Protein AF-A0A9E5NNB4-F1 (afdb_monomer)

Sequence (60 aa):
MAILIDESTEVLVQGITGREAQIRVRLMKEYGTKVVAGVTPGRGGRTVEGVPVYNTVMEA

Solvent-accessible surface area (backbone atoms only — not comparable to full-atom values): 3557 Å² total; per-residue (Å²): 137,72,91,89,66,56,80,83,45,76,39,71,38,79,50,35,85,39,76,69,39,47,57,48,51,49,52,40,46,77,73,54,48,42,63,65,27,24,23,32,72,92,48,44,85,41,68,57,97,85,24,47,24,19,49,40,76,91,80,85

Structure (mmCIF, N/CA/C/O backbone):
data_AF-A0A9E5NNB4-F1
#
_entry.id   AF-A0A9E5NNB4-F1
#
loop_
_atom_site.group_PDB
_atom_site.id
_atom_site.type_symbol
_atom_site.label_atom_id
_atom_site.label_alt_id
_atom_site.label_comp_id
_atom_site.label_asym_id
_atom_site.label_entity_id
_atom_site.label_seq_id
_atom_site.pdbx_PDB_ins_code
_atom_site.Cartn_x
_atom_site.Cartn_y
_atom_site.Cartn_z
_atom_site.occupancy
_atom_site.B_iso_or_equiv
_atom_site.auth_seq_id
_atom_site.auth_comp_id
_atom_site.auth_asym_id
_atom_site.auth_atom_id
_atom_site.pdbx_PDB_model_num
ATOM 1 N N . MET A 1 1 ? -12.836 4.602 19.999 1.00 67.94 1 MET A N 1
ATOM 2 C CA . MET A 1 1 ? -13.574 5.365 18.973 1.00 67.94 1 MET A CA 1
ATOM 3 C C . MET A 1 1 ? -12.546 5.939 18.015 1.00 67.94 1 MET A C 1
ATOM 5 O O . MET A 1 1 ? -11.778 6.801 18.427 1.00 67.94 1 MET A O 1
ATOM 9 N N . ALA A 1 2 ? -12.464 5.400 16.803 1.00 90.06 2 ALA A N 1
ATOM 10 C CA . ALA A 1 2 ? -11.661 5.976 15.729 1.00 90.06 2 ALA A CA 1
ATOM 11 C C . ALA A 1 2 ? -12.442 7.103 15.027 1.00 90.06 2 ALA A C 1
ATOM 13 O O . ALA A 1 2 ? -13.667 7.134 15.113 1.00 90.06 2 ALA A O 1
ATOM 14 N N . ILE A 1 3 ? -11.744 8.034 14.364 1.00 96.06 3 ILE A N 1
ATOM 15 C CA . ILE A 1 3 ? -12.374 9.127 13.594 1.00 96.06 3 ILE A CA 1
ATOM 16 C C . ILE A 1 3 ? -12.297 8.858 12.085 1.00 96.06 3 ILE A C 1
ATOM 18 O O . ILE A 1 3 ? -13.293 9.022 11.393 1.00 96.06 3 ILE A O 1
ATOM 22 N N . LEU A 1 4 ? -11.124 8.462 11.576 1.00 96.25 4 LEU A N 1
ATOM 23 C CA . LEU A 1 4 ? -10.883 8.295 10.134 1.00 96.25 4 LEU A CA 1
ATOM 24 C C . LEU A 1 4 ? -10.562 6.856 9.730 1.00 96.25 4 LEU A C 1
ATOM 26 O O . LEU A 1 4 ? -11.034 6.407 8.693 1.00 96.25 4 LEU A O 1
ATOM 30 N N . ILE A 1 5 ? -9.739 6.162 10.518 1.00 97.06 5 ILE A N 1
ATOM 31 C CA . ILE A 1 5 ? -9.256 4.812 10.219 1.00 97.06 5 ILE A CA 1
ATOM 32 C C . ILE A 1 5 ? -9.216 3.973 11.491 1.00 97.06 5 ILE A C 1
ATOM 34 O O . ILE A 1 5 ? -8.969 4.499 12.580 1.00 97.06 5 ILE A O 1
ATOM 38 N N . ASP A 1 6 ? -9.423 2.678 11.327 1.00 96.56 6 ASP A N 1
ATOM 39 C CA . ASP A 1 6 ? -9.431 1.664 12.377 1.00 96.56 6 ASP A CA 1
ATOM 40 C C . ASP A 1 6 ? -8.753 0.367 11.892 1.00 96.56 6 ASP A C 1
ATOM 42 O O . ASP A 1 6 ? -8.180 0.315 10.801 1.00 96.56 6 ASP A O 1
ATOM 46 N N . GLU A 1 7 ? -8.799 -0.688 12.702 1.00 95.69 7 GLU A N 1
ATOM 47 C CA . GLU A 1 7 ? -8.202 -1.993 12.401 1.00 95.69 7 GLU A CA 1
ATOM 48 C C . GLU A 1 7 ? -8.795 -2.700 11.169 1.00 95.69 7 GLU A C 1
ATOM 50 O O . GLU A 1 7 ? -8.169 -3.608 10.618 1.00 95.69 7 GLU A O 1
ATOM 55 N N . SER A 1 8 ? -9.988 -2.298 10.719 1.00 96.12 8 SER A N 1
ATOM 56 C CA . SER A 1 8 ? -10.637 -2.852 9.528 1.00 96.12 8 SER A CA 1
ATOM 57 C C . SER A 1 8 ? -10.223 -2.137 8.239 1.00 96.12 8 SER A C 1
ATOM 59 O O . SER A 1 8 ? -10.435 -2.669 7.146 1.00 96.12 8 SER A O 1
ATOM 61 N N . THR A 1 9 ? -9.603 -0.959 8.360 1.00 98.06 9 THR A N 1
ATOM 62 C CA . THR A 1 9 ? -9.246 -0.103 7.227 1.00 98.06 9 THR A CA 1
ATOM 63 C C . THR A 1 9 ? -8.174 -0.747 6.353 1.00 98.06 9 THR A C 1
ATOM 65 O O . THR A 1 9 ? -7.069 -1.055 6.802 1.00 98.06 9 THR A O 1
ATOM 68 N N . GLU A 1 10 ? -8.487 -0.895 5.070 1.00 98.06 10 GLU A N 1
ATOM 69 C CA . GLU A 1 10 ? -7.568 -1.422 4.067 1.00 98.06 10 GLU A CA 1
ATOM 70 C C . GLU A 1 10 ? -6.677 -0.315 3.507 1.00 98.06 10 GLU A C 1
ATOM 72 O O . GLU A 1 10 ? -7.146 0.744 3.089 1.00 98.06 10 GLU A O 1
ATOM 77 N N . VAL A 1 11 ? -5.367 -0.565 3.502 1.00 98.25 11 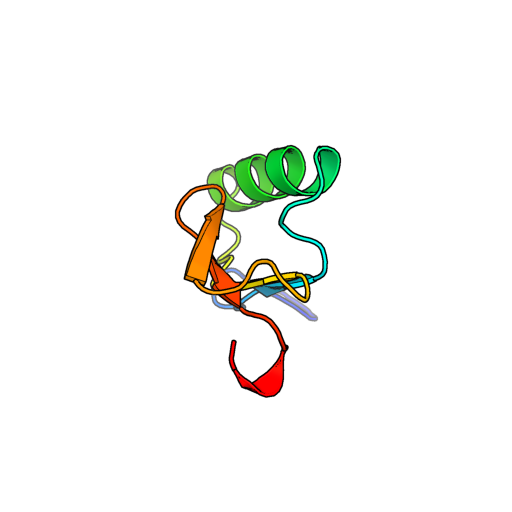VAL A N 1
ATOM 78 C CA . VAL A 1 11 ? -4.360 0.409 3.074 1.00 98.25 11 VAL A CA 1
ATOM 79 C C . VAL A 1 11 ? -3.635 -0.090 1.831 1.00 98.25 11 VAL A C 1
ATOM 81 O O . VAL A 1 11 ? -3.077 -1.189 1.810 1.00 98.25 11 VAL A O 1
ATOM 84 N N . LEU A 1 12 ? -3.587 0.765 0.811 1.00 98.19 12 LEU A N 1
ATOM 85 C CA . LEU A 1 12 ? -2.732 0.612 -0.361 1.00 98.19 12 LEU A CA 1
ATOM 86 C C . LEU A 1 12 ? -1.530 1.556 -0.256 1.00 98.19 12 LEU A C 1
ATOM 88 O O . LEU A 1 12 ? -1.677 2.720 0.114 1.00 98.19 12 LEU A O 1
ATOM 92 N N . VAL A 1 13 ? -0.338 1.080 -0.626 1.00 98.31 13 VAL A N 1
ATOM 93 C CA . VAL A 1 13 ? 0.894 1.890 -0.601 1.00 98.31 13 VAL A CA 1
ATOM 94 C C . VAL A 1 13 ? 1.394 2.183 -2.016 1.00 98.31 13 VAL A C 1
ATOM 96 O O . VAL A 1 13 ? 1.855 1.296 -2.736 1.00 98.31 13 VAL A O 1
ATOM 99 N N . GLN A 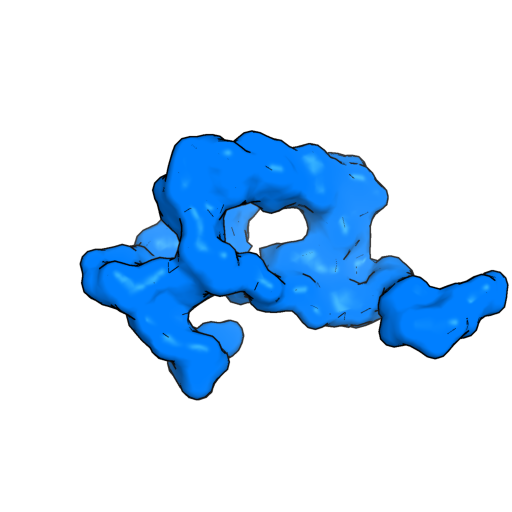1 14 ? 1.368 3.453 -2.418 1.00 98.25 14 GLN A N 1
ATOM 100 C CA . GLN A 1 14 ? 2.007 3.904 -3.657 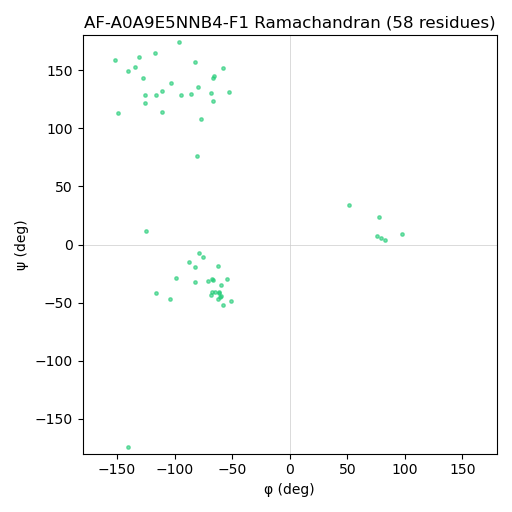1.00 98.25 14 GLN A CA 1
ATOM 101 C C . GLN A 1 14 ? 3.520 4.075 -3.449 1.00 98.25 14 GLN A C 1
ATOM 103 O O . GLN A 1 14 ? 3.965 4.628 -2.447 1.00 98.25 14 GLN A O 1
ATOM 108 N N . GLY A 1 15 ? 4.327 3.592 -4.396 1.00 97.75 15 GLY A N 1
ATOM 109 C CA . GLY A 1 15 ? 5.789 3.571 -4.279 1.00 97.75 15 GL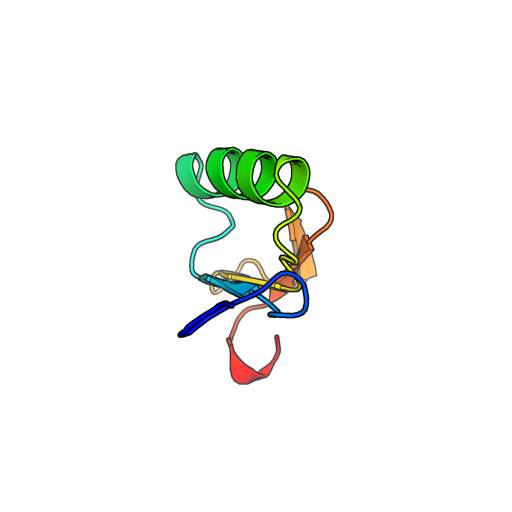Y A CA 1
ATOM 110 C C . GLY A 1 15 ? 6.328 2.456 -3.376 1.00 97.75 15 GLY A C 1
ATOM 111 O O . GLY A 1 15 ? 7.444 2.568 -2.866 1.00 97.75 15 GLY A O 1
ATOM 112 N N . ILE A 1 16 ? 5.560 1.375 -3.184 1.00 98.12 16 ILE A N 1
ATOM 113 C CA . ILE A 1 16 ? 5.868 0.286 -2.242 1.00 98.12 16 ILE A CA 1
ATOM 114 C C . ILE A 1 16 ? 7.251 -0.354 -2.444 1.00 98.12 16 ILE A C 1
ATOM 116 O O . ILE A 1 16 ? 7.864 -0.828 -1.490 1.00 98.12 16 ILE A O 1
ATOM 120 N N . THR A 1 17 ? 7.780 -0.363 -3.672 1.00 97.69 17 THR A N 1
ATOM 121 C CA . THR A 1 17 ? 9.077 -0.994 -3.947 1.00 97.69 17 THR A CA 1
ATOM 122 C C . THR A 1 17 ? 10.274 -0.140 -3.527 1.00 97.69 17 THR A C 1
ATOM 124 O O . THR A 1 17 ? 11.404 -0.617 -3.621 1.00 97.69 17 THR A O 1
ATOM 127 N N . GLY A 1 18 ? 10.069 1.113 -3.105 1.00 97.38 18 GLY A N 1
ATOM 128 C CA . GLY A 1 18 ? 11.142 1.986 -2.626 1.00 97.38 18 GLY A CA 1
ATOM 129 C C . GLY A 1 18 ? 11.762 1.476 -1.323 1.00 97.38 18 GLY A C 1
ATOM 130 O O . GLY A 1 18 ? 11.058 0.948 -0.470 1.00 97.38 18 GLY A O 1
ATOM 131 N N . ARG A 1 19 ? 13.075 1.660 -1.138 1.00 95.88 19 ARG A N 1
ATOM 132 C CA . ARG A 1 19 ? 13.818 1.135 0.028 1.00 95.88 19 ARG A CA 1
ATOM 133 C C . ARG A 1 19 ? 13.161 1.488 1.368 1.00 95.88 19 ARG A C 1
ATOM 135 O O . ARG A 1 19 ? 12.934 0.613 2.194 1.00 95.88 19 ARG A O 1
ATOM 142 N N . GLU A 1 20 ? 12.809 2.758 1.550 1.00 96.62 20 GLU A N 1
ATOM 143 C CA . GLU A 1 20 ? 12.159 3.241 2.776 1.00 96.62 20 GLU A CA 1
ATOM 144 C C . GLU A 1 20 ? 10.712 2.741 2.905 1.00 96.62 20 GLU A C 1
ATOM 146 O O . GLU A 1 20 ? 10.230 2.507 4.012 1.00 96.62 20 GLU A O 1
ATOM 151 N N . ALA A 1 21 ? 10.016 2.545 1.780 1.00 96.94 21 ALA A N 1
ATOM 152 C CA . ALA A 1 21 ? 8.649 2.037 1.776 1.00 96.94 21 ALA A CA 1
ATOM 153 C C . ALA A 1 21 ? 8.597 0.582 2.258 1.00 96.94 21 ALA A C 1
ATOM 155 O O . ALA A 1 21 ? 7.743 0.262 3.075 1.00 96.94 21 ALA A O 1
ATOM 156 N N . GLN A 1 22 ? 9.543 -0.267 1.843 1.00 96.06 22 GLN A N 1
ATOM 157 C CA . GLN A 1 22 ? 9.609 -1.664 2.295 1.00 96.06 22 GLN A CA 1
ATOM 158 C C . GLN A 1 22 ? 9.765 -1.763 3.820 1.00 96.06 22 GLN A C 1
ATOM 160 O O . GLN A 1 22 ? 9.045 -2.521 4.467 1.00 96.06 22 GLN A O 1
ATOM 165 N N . ILE A 1 23 ? 10.645 -0.939 4.404 1.00 97.12 23 ILE A N 1
ATOM 166 C CA . ILE A 1 23 ? 10.856 -0.887 5.860 1.00 97.12 23 ILE A CA 1
ATOM 167 C C . ILE A 1 23 ? 9.571 -0.443 6.574 1.00 97.12 23 ILE A C 1
ATOM 169 O O . ILE A 1 23 ? 9.145 -1.080 7.534 1.00 97.12 23 ILE A O 1
ATOM 173 N N . ARG A 1 24 ? 8.916 0.620 6.091 1.00 97.69 24 ARG A N 1
ATOM 174 C CA . ARG A 1 24 ? 7.668 1.125 6.691 1.00 97.69 24 ARG A CA 1
ATOM 175 C C . ARG A 1 24 ? 6.521 0.130 6.565 1.00 97.69 24 ARG A C 1
ATOM 177 O O . ARG A 1 24 ? 5.796 -0.053 7.531 1.00 97.69 24 ARG A O 1
ATOM 184 N N . VAL A 1 25 ? 6.376 -0.538 5.421 1.00 97.75 25 VAL A N 1
ATOM 185 C CA . VAL A 1 25 ? 5.336 -1.556 5.206 1.00 97.75 25 VAL A CA 1
ATOM 186 C C . VAL A 1 25 ? 5.502 -2.720 6.168 1.00 97.75 25 VAL A C 1
ATOM 188 O O . VAL A 1 25 ? 4.509 -3.162 6.741 1.00 97.75 25 VAL A O 1
ATOM 191 N N . ARG A 1 26 ? 6.737 -3.181 6.400 1.00 97.44 26 ARG A N 1
ATOM 192 C CA . ARG A 1 26 ? 7.001 -4.211 7.409 1.00 97.44 26 ARG A CA 1
ATOM 193 C C . ARG A 1 26 ? 6.519 -3.767 8.791 1.00 97.44 26 ARG A C 1
ATOM 195 O O . ARG A 1 26 ? 5.708 -4.462 9.392 1.00 97.44 26 ARG A O 1
ATOM 202 N N . LEU A 1 27 ? 6.934 -2.579 9.238 1.00 98.06 27 LEU A N 1
ATOM 203 C CA . LEU A 1 27 ? 6.532 -2.030 10.540 1.00 98.06 27 LEU A CA 1
ATOM 204 C C . LEU A 1 27 ? 5.013 -1.822 10.646 1.00 98.06 27 LEU A C 1
ATOM 206 O O . LEU A 1 27 ? 4.419 -2.140 11.669 1.00 98.06 27 LEU A O 1
ATOM 210 N N . MET A 1 28 ? 4.364 -1.329 9.587 1.00 97.56 28 MET A N 1
ATOM 211 C CA . MET A 1 28 ? 2.908 -1.156 9.530 1.00 97.56 28 MET A CA 1
ATOM 212 C C . MET A 1 28 ? 2.182 -2.490 9.705 1.00 97.56 28 MET A C 1
ATOM 214 O O . MET A 1 28 ? 1.225 -2.566 10.473 1.00 97.56 28 MET A O 1
ATOM 218 N N . LYS A 1 29 ? 2.644 -3.543 9.021 1.00 96.88 29 LYS A N 1
ATOM 219 C CA . LYS A 1 29 ? 2.063 -4.885 9.131 1.00 96.88 29 LYS A CA 1
ATOM 220 C C . LYS A 1 29 ? 2.304 -5.505 10.504 1.00 96.88 29 LYS A C 1
ATOM 222 O O . LYS A 1 29 ? 1.371 -6.060 11.070 1.00 96.88 29 LYS A O 1
ATOM 227 N N . GLU A 1 30 ? 3.512 -5.378 11.050 1.00 97.38 30 GLU A N 1
ATOM 228 C CA . GLU A 1 30 ? 3.832 -5.819 12.417 1.00 97.38 30 GLU A CA 1
ATOM 229 C C . GLU A 1 30 ? 2.971 -5.099 13.465 1.00 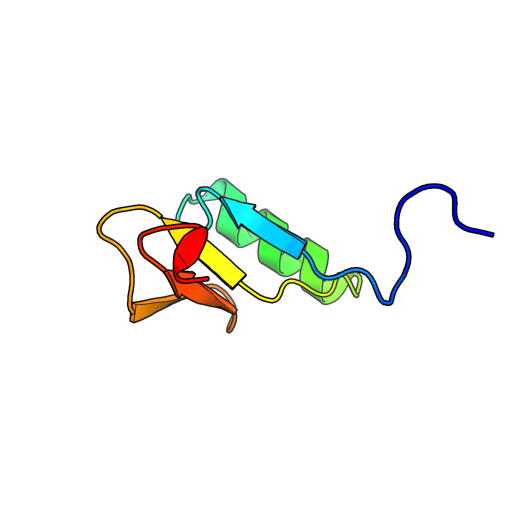97.38 30 GLU A C 1
ATOM 231 O O . GLU A 1 30 ? 2.554 -5.710 14.445 1.00 97.38 30 GLU A O 1
ATOM 236 N N . TYR A 1 31 ? 2.639 -3.828 13.226 1.00 97.44 31 TYR A N 1
ATOM 237 C CA . TYR A 1 31 ? 1.735 -3.048 14.072 1.00 97.44 31 TYR A CA 1
ATOM 238 C C . TYR A 1 31 ? 0.247 -3.419 13.903 1.00 97.44 31 TYR A C 1
ATOM 240 O O . TYR A 1 31 ? -0.586 -2.989 14.695 1.00 97.44 31 TYR A O 1
ATOM 248 N N . GLY A 1 32 ? -0.105 -4.211 12.886 1.00 96.81 32 GLY A N 1
ATOM 249 C CA . GLY A 1 32 ? -1.480 -4.649 12.620 1.00 96.81 32 GLY A CA 1
ATOM 250 C C . GLY A 1 32 ? -2.228 -3.837 11.561 1.00 96.81 32 GLY A C 1
ATOM 251 O O . GLY A 1 32 ? -3.422 -4.042 11.368 1.00 96.81 32 GLY A O 1
ATOM 252 N N . THR A 1 33 ? -1.555 -2.942 10.832 1.00 98.00 33 THR A N 1
ATOM 253 C CA . THR A 1 33 ? -2.174 -2.243 9.695 1.00 98.00 33 THR A CA 1
ATOM 254 C C . THR A 1 33 ? -2.442 -3.225 8.557 1.00 98.00 33 THR A C 1
ATOM 256 O O . THR A 1 33 ? -1.539 -3.940 8.107 1.00 98.00 33 THR A O 1
ATOM 259 N N . LYS A 1 34 ? -3.666 -3.212 8.025 1.00 97.75 34 LYS A N 1
ATOM 260 C CA . LYS A 1 34 ? -4.084 -4.086 6.928 1.00 97.75 34 LYS A CA 1
ATOM 261 C C . LYS A 1 34 ? -3.617 -3.546 5.570 1.00 97.75 34 LYS A C 1
ATOM 263 O O . LYS A 1 34 ? -4.387 -2.975 4.802 1.00 97.75 34 LYS A O 1
ATOM 268 N N . VAL A 1 35 ? -2.328 -3.718 5.271 1.00 98.06 35 VAL A N 1
ATOM 269 C CA . VAL A 1 35 ? -1.757 -3.366 3.959 1.00 98.06 35 VAL A CA 1
ATOM 270 C C . VAL A 1 35 ? -2.127 -4.440 2.934 1.00 98.06 35 VAL A C 1
ATOM 272 O O . VAL A 1 35 ? -1.599 -5.552 2.991 1.00 98.06 35 VAL A O 1
ATOM 275 N N . VAL A 1 36 ? -3.033 -4.112 2.011 1.00 98.06 36 VAL A N 1
ATOM 276 C CA . VAL A 1 36 ? -3.636 -5.081 1.073 1.00 98.06 36 VAL A CA 1
ATOM 277 C C . VAL A 1 36 ? -2.991 -5.079 -0.307 1.00 98.06 36 VAL A C 1
ATOM 279 O O . VAL A 1 36 ? -2.939 -6.117 -0.962 1.00 98.06 36 VAL A O 1
ATOM 282 N N . ALA A 1 37 ? -2.452 -3.938 -0.732 1.00 98.38 37 ALA A N 1
ATOM 283 C CA . ALA A 1 37 ? -1.872 -3.782 -2.056 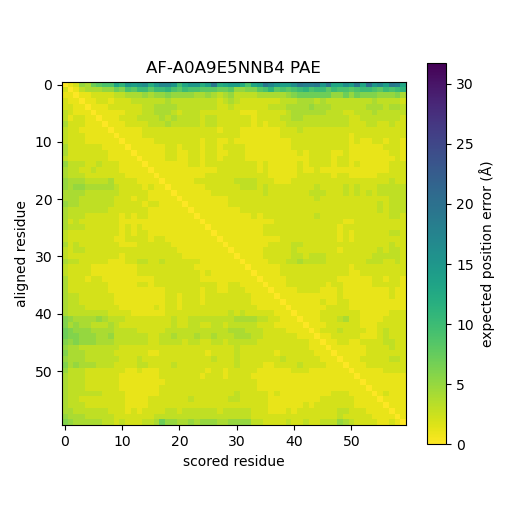1.00 98.38 37 ALA A CA 1
ATOM 284 C C . ALA A 1 37 ? -0.763 -2.730 -2.067 1.00 98.38 37 ALA A C 1
ATOM 286 O O . ALA A 1 37 ? -0.684 -1.836 -1.218 1.00 98.38 37 ALA A O 1
ATOM 287 N N . GLY A 1 38 ? 0.102 -2.820 -3.068 1.00 98.31 38 GLY A N 1
ATOM 288 C CA . GLY A 1 38 ? 1.077 -1.791 -3.362 1.00 98.31 38 GLY A CA 1
ATOM 289 C C . GLY A 1 38 ? 1.126 -1.469 -4.844 1.00 98.31 38 GLY A C 1
ATOM 290 O O . GLY A 1 38 ? 0.827 -2.303 -5.692 1.00 98.31 38 GLY A O 1
ATOM 291 N N . VAL A 1 39 ? 1.521 -0.246 -5.174 1.00 98.62 39 VAL A N 1
ATOM 292 C CA . VAL A 1 39 ? 1.587 0.211 -6.565 1.00 98.62 39 VAL A CA 1
ATOM 293 C C . VAL A 1 39 ? 2.973 0.740 -6.856 1.00 98.62 39 VAL A C 1
ATOM 295 O O . VAL A 1 39 ? 3.506 1.577 -6.126 1.00 98.62 39 VAL A O 1
ATOM 298 N N . THR A 1 40 ? 3.587 0.266 -7.932 1.00 98.31 40 THR A N 1
ATOM 299 C CA . THR A 1 40 ? 4.765 0.903 -8.521 1.00 98.31 40 THR A CA 1
ATOM 300 C C . THR A 1 40 ? 4.749 0.653 -10.030 1.00 98.31 40 THR A C 1
ATOM 302 O O . THR A 1 40 ? 4.918 -0.495 -10.450 1.00 98.31 40 THR A O 1
ATOM 305 N N . PRO A 1 41 ? 4.580 1.701 -10.857 1.00 98.06 41 PRO A N 1
ATOM 306 C CA . PRO A 1 41 ? 4.575 1.563 -12.310 1.00 98.06 41 PRO A CA 1
ATOM 307 C C . PRO A 1 41 ? 5.819 0.834 -12.837 1.00 98.06 41 PRO A C 1
ATOM 309 O O . PRO A 1 41 ? 6.949 1.146 -12.456 1.00 98.06 41 PRO A O 1
ATOM 312 N N . GLY A 1 42 ? 5.612 -0.165 -13.697 1.00 97.50 42 GLY A N 1
ATOM 313 C CA . GLY A 1 42 ? 6.677 -0.997 -14.269 1.00 97.50 42 GLY A CA 1
ATOM 314 C C . GLY A 1 42 ? 7.200 -2.098 -13.337 1.00 97.50 42 GLY A C 1
ATOM 315 O O . GLY A 1 42 ? 8.177 -2.773 -13.665 1.00 97.50 42 GLY A O 1
ATOM 316 N N . ARG A 1 43 ? 6.587 -2.284 -12.162 1.00 96.69 43 ARG A N 1
ATOM 317 C CA . ARG A 1 43 ? 6.956 -3.315 -11.175 1.00 96.69 43 ARG A CA 1
ATOM 318 C C . ARG A 1 43 ? 5.782 -4.224 -10.789 1.00 96.69 43 ARG A C 1
ATOM 320 O O . ARG A 1 43 ? 5.926 -4.984 -9.832 1.00 96.69 43 ARG A O 1
ATOM 327 N N . GLY A 1 44 ? 4.664 -4.160 -11.516 1.00 96.00 44 GLY A N 1
ATOM 328 C CA . GLY A 1 44 ? 3.507 -5.030 -11.303 1.00 96.00 44 GLY A CA 1
ATOM 329 C C . GLY A 1 44 ? 3.835 -6.526 -11.418 1.00 96.00 44 GLY A C 1
ATOM 330 O O . GLY A 1 44 ? 4.780 -6.911 -12.108 1.00 96.00 44 GLY A O 1
ATOM 331 N N . GLY A 1 45 ? 3.071 -7.365 -10.713 1.00 96.81 45 GLY A N 1
ATOM 332 C CA . GLY A 1 45 ? 3.259 -8.823 -10.646 1.00 96.81 45 GLY A CA 1
ATOM 333 C C . GLY A 1 45 ? 4.308 -9.285 -9.627 1.00 96.81 45 GLY A C 1
ATOM 334 O O . GLY A 1 45 ? 4.611 -10.472 -9.540 1.00 96.81 45 GLY A O 1
ATOM 335 N N . ARG A 1 46 ? 4.885 -8.357 -8.857 1.00 96.44 46 ARG A N 1
ATOM 336 C CA . ARG A 1 46 ? 5.824 -8.655 -7.766 1.00 96.44 46 ARG A CA 1
ATOM 337 C C . ARG A 1 46 ? 5.103 -8.688 -6.422 1.00 96.44 46 ARG A C 1
ATOM 339 O O . ARG A 1 46 ? 3.940 -8.315 -6.315 1.00 96.44 46 ARG A O 1
ATOM 346 N N . THR A 1 47 ? 5.836 -9.061 -5.381 1.00 97.06 47 THR A N 1
ATOM 347 C CA . THR A 1 47 ? 5.394 -8.953 -3.988 1.00 97.06 47 THR A CA 1
ATOM 348 C C . THR A 1 47 ? 6.430 -8.213 -3.150 1.00 97.06 47 THR A C 1
ATOM 350 O O . THR A 1 47 ? 7.630 -8.414 -3.340 1.00 97.06 47 THR A O 1
ATOM 353 N N . VAL A 1 48 ? 5.981 -7.399 -2.194 1.00 96.19 48 VAL A N 1
ATOM 354 C CA . VAL A 1 48 ? 6.822 -6.745 -1.176 1.00 96.19 48 VAL A CA 1
ATOM 355 C C . VAL A 1 48 ? 6.259 -7.088 0.193 1.00 96.19 48 VAL A C 1
ATOM 357 O O . VAL A 1 48 ? 5.095 -6.808 0.449 1.00 96.19 48 VAL A O 1
ATOM 360 N N . GLU A 1 49 ? 7.053 -7.710 1.069 1.00 95.38 49 GLU A N 1
ATOM 361 C CA . GLU A 1 49 ? 6.600 -8.124 2.412 1.00 95.38 49 GLU A CA 1
ATOM 362 C C . GLU A 1 49 ? 5.290 -8.952 2.371 1.00 95.38 49 GLU A C 1
ATOM 364 O O . GLU A 1 49 ? 4.425 -8.832 3.238 1.00 95.38 49 GLU A O 1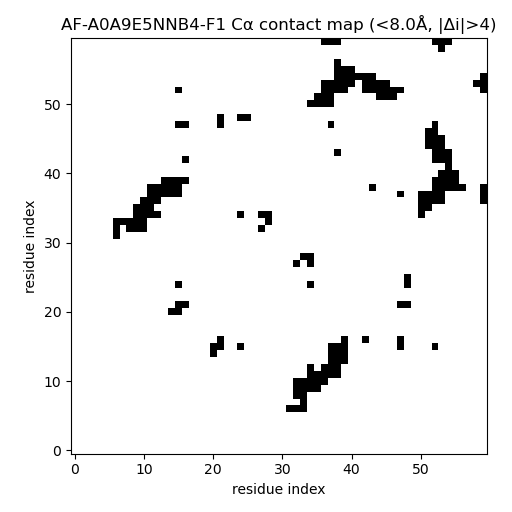
ATOM 369 N N . GLY A 1 50 ? 5.097 -9.758 1.317 1.00 95.56 50 GLY 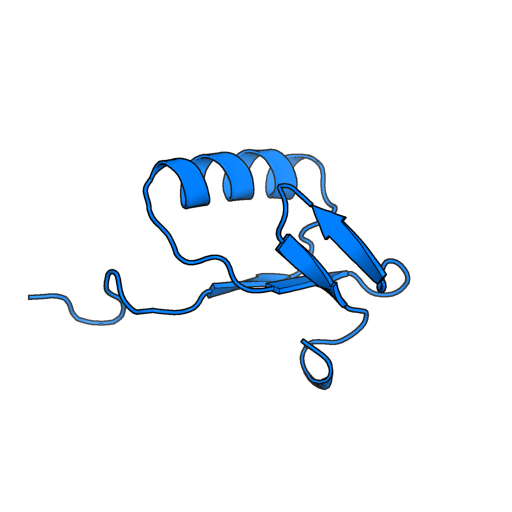A N 1
ATOM 370 C CA . GLY A 1 50 ? 3.874 -10.541 1.081 1.00 95.56 50 GLY A CA 1
ATOM 371 C C . GLY A 1 50 ? 2.663 -9.745 0.567 1.00 95.56 50 GLY A C 1
ATOM 372 O O . GLY A 1 50 ? 1.578 -10.304 0.482 1.00 95.56 50 GLY A O 1
ATOM 373 N N . VAL A 1 51 ? 2.826 -8.461 0.236 1.00 97.75 51 VAL A N 1
ATOM 374 C CA . VAL A 1 51 ? 1.797 -7.599 -0.371 1.00 97.75 51 VAL A CA 1
ATOM 375 C C . VAL A 1 51 ? 1.958 -7.608 -1.899 1.00 97.75 51 VAL A C 1
ATOM 377 O O . VAL A 1 51 ? 3.079 -7.378 -2.370 1.00 97.75 51 VAL A O 1
ATOM 380 N N . PRO A 1 52 ? 0.897 -7.868 -2.687 1.00 98.25 52 PRO A N 1
ATOM 381 C CA . PRO A 1 52 ? 0.962 -7.842 -4.147 1.00 98.25 52 PRO A CA 1
ATOM 382 C C . PRO A 1 52 ? 1.222 -6.428 -4.680 1.00 9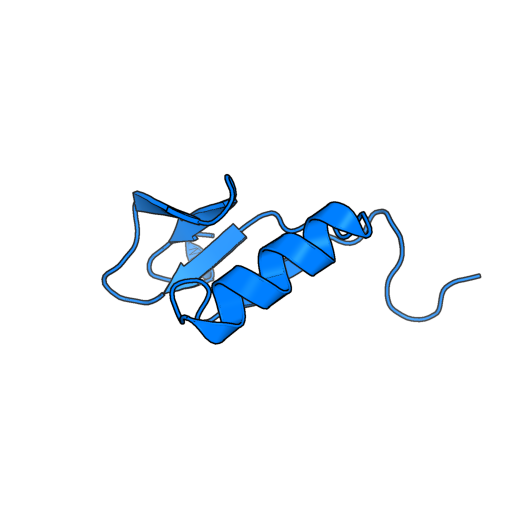8.25 52 PRO A C 1
ATOM 384 O O . PRO A 1 52 ? 0.727 -5.438 -4.136 1.00 98.25 52 PRO A O 1
ATOM 387 N N . VAL A 1 53 ? 2.011 -6.338 -5.751 1.00 98.50 53 VAL A N 1
ATOM 388 C CA . VAL A 1 53 ? 2.364 -5.079 -6.415 1.00 98.50 53 VAL A CA 1
ATOM 389 C C . VAL A 1 53 ? 1.716 -5.004 -7.791 1.00 98.50 53 VAL A C 1
ATOM 391 O O . VAL A 1 53 ? 1.869 -5.921 -8.599 1.00 98.50 53 VAL A O 1
ATOM 394 N N . TYR A 1 54 ? 1.083 -3.872 -8.085 1.00 98.62 54 TYR A N 1
ATOM 395 C CA . TYR A 1 54 ? 0.415 -3.575 -9.353 1.00 98.62 54 TYR A CA 1
ATOM 396 C C . TYR A 1 54 ? 1.063 -2.387 -10.069 1.00 98.62 54 TYR A C 1
ATOM 398 O O . TYR A 1 54 ? 1.847 -1.632 -9.475 1.00 98.62 54 TYR A O 1
ATOM 406 N N . ASN A 1 55 ? 0.761 -2.216 -11.361 1.00 98.12 55 ASN A N 1
ATOM 407 C CA . ASN A 1 55 ? 1.288 -1.085 -12.125 1.00 98.12 55 ASN A CA 1
ATOM 408 C C . ASN A 1 55 ? 0.468 0.183 -11.893 1.00 98.12 55 ASN A C 1
ATOM 410 O O . ASN A 1 55 ? 1.035 1.277 -11.894 1.00 98.12 55 ASN A O 1
ATOM 414 N N . THR A 1 56 ? -0.838 0.044 -11.667 1.00 98.31 56 THR A N 1
ATOM 415 C CA . THR A 1 56 ? -1.745 1.169 -11.418 1.00 98.31 56 THR A CA 1
ATOM 416 C C . THR A 1 56 ? -2.605 0.931 -10.182 1.00 98.31 56 THR A C 1
ATOM 418 O O . THR A 1 56 ? -2.760 -0.200 -9.739 1.00 98.31 56 THR A O 1
ATOM 421 N N . VAL A 1 57 ? -3.181 2.004 -9.632 1.00 97.88 57 VAL A N 1
ATOM 422 C CA . VAL A 1 57 ? -4.161 1.906 -8.534 1.00 97.88 57 VAL A CA 1
ATOM 423 C C . VAL A 1 57 ? -5.462 1.251 -9.006 1.00 97.88 57 VAL A C 1
ATOM 425 O O . VAL A 1 57 ? -6.118 0.596 -8.222 1.00 97.88 57 VAL A O 1
ATOM 428 N N . MET A 1 58 ? -5.821 1.396 -10.285 1.00 98.12 58 MET A N 1
ATOM 429 C CA . MET A 1 58 ? -7.042 0.802 -10.846 1.00 98.12 58 MET A CA 1
ATOM 430 C C . MET A 1 58 ? -6.990 -0.734 -10.884 1.00 98.12 58 MET A C 1
ATOM 432 O O . MET A 1 58 ? -8.020 -1.390 -10.813 1.00 98.12 58 MET A O 1
ATOM 436 N N . GLU A 1 59 ? -5.793 -1.300 -11.042 1.00 96.31 59 GLU A N 1
ATOM 437 C CA . GLU A 1 59 ? -5.560 -2.751 -11.040 1.00 96.31 59 GLU A CA 1
ATOM 438 C C . GLU A 1 59 ? -5.460 -3.344 -9.629 1.00 96.31 59 GLU A C 1
ATOM 440 O O . GLU A 1 59 ? -5.538 -4.564 -9.490 1.00 96.31 59 GLU A O 1
ATOM 445 N N . ALA A 1 60 ? -5.191 -2.495 -8.635 1.00 93.12 60 ALA A N 1
ATOM 446 C CA . ALA A 1 60 ? -4.773 -2.868 -7.290 1.00 93.12 60 ALA A CA 1
ATOM 447 C C . ALA A 1 60 ? -5.950 -3.015 -6.329 1.00 93.12 60 ALA A C 1
ATOM 449 O O . ALA A 1 60 ? -5.889 -3.963 -5.513 1.00 93.12 60 ALA A O 1
#

Foldseek 3Di:
DDDPDDLVDEDEAEPCVDPVNLVVVVVCVVVRHHHAAYEDAPPAPDDRPNHGYHNDPVVD

Mean predicted aligned error: 2.26 Å

Nearest PDB structures (foldseek):
  1oi7-assembly1_A  TM=9.976E-01  e=3.196E-07  Thermus thermophilus HB8
  2yv2-assembly1_A  TM=9.806E-01  e=6.350E-07  Aeropyrum pernix K1
  3ufx-assembly1_A  TM=9.952E-01  e=1.905E-06  Thermus aquaticus
  6mel-assembly1_A  TM=9.748E-01  e=7.520E-06  Campylobacter jejuni
  8z03-assembly1_A  TM=9.620E-01  e=2.256E-05  Homo sapiens

Secondary structure (DSSP, 8-state):
--SS--TT-EEEEETTTSHHHHHHHHHHHHTT-EEEEEE-TT-TT-EETTEEEESSTTT-

pLDDT: mean 96.69, std 3.99, range [67.94, 98.62]

Radius of gyration: 11.62 Å; Cα contacts (8 Å, |Δi|>4): 100; chains: 1; bounding box: 27×20×33 Å